Protein AF-A0A132AKQ6-F1 (afdb_monomer_lite)

pLDDT: mean 74.51, std 18.45, range [27.41, 95.88]

Organism: Sarcoptes scabiei (NCBI:txid52283)

Structure (mmCIF, N/CA/C/O backbone):
data_AF-A0A132AKQ6-F1
#
_entry.id   AF-A0A132AKQ6-F1
#
loop_
_atom_site.group_PDB
_atom_site.id
_atom_site.type_symbol
_atom_site.label_atom_id
_atom_site.label_alt_id
_atom_site.label_comp_id
_atom_site.label_asym_id
_atom_site.label_entity_id
_atom_site.label_seq_id
_atom_site.pdbx_PDB_ins_code
_atom_site.Cartn_x
_atom_site.Cartn_y
_atom_site.Cartn_z
_atom_site.occupancy
_atom_site.B_iso_or_equiv
_atom_site.auth_seq_id
_atom_site.auth_comp_id
_atom_site.auth_asym_id
_atom_site.auth_atom_id
_atom_site.pdbx_PDB_model_num
ATOM 1 N N . MET A 1 1 ? 49.455 6.231 -34.080 1.00 46.22 1 MET A N 1
ATOM 2 C CA . MET A 1 1 ? 48.662 5.915 -32.875 1.00 46.22 1 MET A CA 1
ATOM 3 C C . MET A 1 1 ? 47.867 4.661 -33.184 1.00 46.22 1 MET A C 1
ATOM 5 O O . MET A 1 1 ? 46.921 4.734 -33.957 1.00 46.22 1 MET A O 1
ATOM 9 N N . SER A 1 2 ? 48.339 3.508 -32.719 1.00 53.31 2 SER A N 1
ATOM 10 C CA . SER A 1 2 ? 47.737 2.212 -33.047 1.00 53.31 2 SER A CA 1
ATOM 11 C C . SER A 1 2 ? 46.488 2.002 -32.198 1.00 53.31 2 SER A C 1
ATOM 13 O O . SER A 1 2 ? 46.563 2.117 -30.980 1.00 53.31 2 SER A O 1
ATOM 15 N N . ILE A 1 3 ? 45.351 1.711 -32.828 1.00 60.09 3 ILE A N 1
ATOM 16 C CA . ILE A 1 3 ? 44.128 1.353 -32.105 1.00 60.09 3 ILE A CA 1
ATOM 17 C C . ILE A 1 3 ? 44.313 -0.079 -31.597 1.00 60.09 3 ILE A C 1
ATOM 19 O O . ILE A 1 3 ? 44.301 -1.020 -32.394 1.00 60.09 3 ILE A O 1
ATOM 23 N N . GLU A 1 4 ? 44.508 -0.251 -30.289 1.00 67.88 4 GLU A N 1
ATOM 24 C CA . GLU A 1 4 ? 44.437 -1.580 -29.685 1.00 67.88 4 GLU A CA 1
ATOM 25 C C . GLU A 1 4 ? 43.036 -2.156 -29.894 1.00 67.88 4 GLU A C 1
ATOM 27 O O . GLU A 1 4 ? 42.014 -1.509 -29.654 1.00 67.88 4 GLU A O 1
ATOM 32 N N . LYS A 1 5 ? 42.987 -3.392 -30.388 1.00 72.56 5 LYS A N 1
ATOM 33 C CA . LYS A 1 5 ? 41.733 -4.074 -30.686 1.00 72.56 5 LYS A CA 1
ATOM 34 C C . LYS A 1 5 ? 41.107 -4.533 -29.369 1.00 72.56 5 LYS A C 1
ATOM 36 O O . LYS A 1 5 ? 41.573 -5.519 -28.797 1.00 72.56 5 LYS A O 1
ATOM 41 N N . LEU A 1 6 ? 40.060 -3.840 -28.905 1.00 79.62 6 LEU A N 1
ATOM 42 C CA . LEU A 1 6 ? 39.304 -4.265 -27.721 1.00 79.62 6 LEU A CA 1
ATOM 43 C C . LEU A 1 6 ? 38.910 -5.743 -27.855 1.00 79.62 6 LEU A C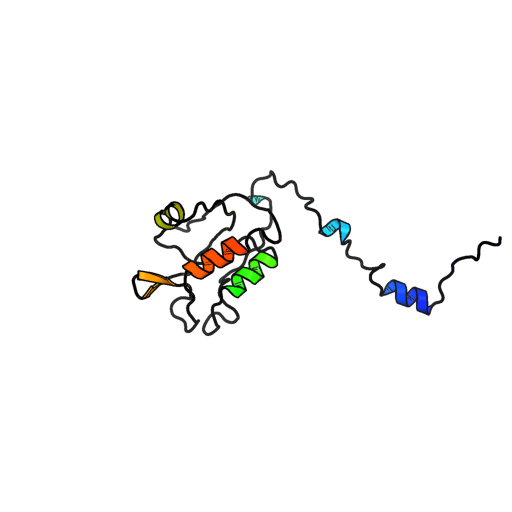 1
ATOM 45 O O . LEU A 1 6 ? 38.310 -6.159 -28.848 1.00 79.62 6 LEU A O 1
ATOM 49 N N . SER A 1 7 ? 39.255 -6.530 -26.841 1.00 83.25 7 SER A N 1
ATOM 50 C CA . SER A 1 7 ? 38.884 -7.937 -26.729 1.00 83.25 7 SER A CA 1
ATOM 51 C C . SER A 1 7 ? 38.683 -8.292 -25.260 1.00 83.25 7 SER A C 1
ATOM 53 O O . SER A 1 7 ? 39.373 -7.761 -24.393 1.00 83.25 7 SER A O 1
ATOM 55 N N . LEU A 1 8 ? 37.719 -9.171 -24.988 1.00 87.88 8 LEU A N 1
ATOM 56 C CA . LEU A 1 8 ? 37.437 -9.680 -23.648 1.00 87.88 8 LEU A CA 1
ATOM 57 C C . LEU A 1 8 ? 38.056 -11.069 -23.490 1.00 87.88 8 LEU A C 1
ATOM 59 O O . LEU A 1 8 ? 37.894 -11.944 -24.346 1.00 87.88 8 LEU A O 1
ATOM 63 N N . ARG A 1 9 ? 38.728 -11.302 -22.364 1.00 91.38 9 ARG A N 1
ATOM 64 C CA . ARG A 1 9 ? 39.161 -12.635 -21.934 1.00 91.38 9 ARG A CA 1
ATOM 65 C C . ARG A 1 9 ? 37.935 -13.435 -21.489 1.00 91.38 9 ARG A C 1
ATOM 67 O O . ARG A 1 9 ? 36.920 -12.873 -21.085 1.00 91.38 9 ARG A O 1
ATOM 74 N N . LYS A 1 10 ? 38.026 -14.771 -21.503 1.00 91.06 10 LYS A N 1
ATOM 75 C CA . LYS A 1 10 ? 36.888 -15.660 -21.177 1.00 91.06 10 LYS A CA 1
ATOM 76 C C . LYS A 1 10 ? 36.206 -15.325 -19.843 1.00 91.06 10 LYS A C 1
ATOM 78 O O . LYS A 1 10 ? 34.986 -15.378 -19.769 1.00 91.06 10 LYS A O 1
ATOM 83 N N . HIS A 1 11 ? 36.976 -14.969 -18.812 1.00 93.38 11 HIS A N 1
ATOM 84 C CA . HIS A 1 11 ? 36.415 -14.592 -17.512 1.00 93.38 11 HIS A CA 1
ATOM 85 C C . HIS A 1 11 ? 35.717 -13.225 -17.546 1.00 93.38 11 HIS A C 1
ATOM 87 O O . HIS A 1 11 ? 34.674 -13.090 -16.932 1.00 93.38 11 HIS A O 1
ATOM 93 N N . GLU A 1 12 ? 36.221 -12.252 -18.310 1.00 92.69 12 GLU A N 1
ATOM 94 C CA . GLU A 1 12 ? 35.602 -10.924 -18.464 1.00 92.69 12 GLU A CA 1
ATOM 95 C C . GLU A 1 12 ? 34.288 -11.014 -19.250 1.00 92.69 12 GLU A C 1
ATOM 97 O O . GLU A 1 12 ? 33.308 -10.369 -18.893 1.00 92.69 12 GLU A O 1
ATOM 102 N N . PHE A 1 13 ? 34.233 -11.880 -20.268 1.00 91.69 13 PHE A N 1
ATOM 103 C CA . PHE A 1 13 ? 32.990 -12.187 -20.977 1.00 91.69 13 PHE A CA 1
ATOM 104 C C . PHE A 1 13 ? 31.967 -12.903 -20.080 1.00 91.69 13 PHE A C 1
ATOM 106 O O . PHE A 1 13 ? 30.790 -12.559 -20.105 1.00 91.69 13 PHE A O 1
ATOM 113 N N . LEU A 1 14 ? 32.400 -13.857 -19.244 1.00 93.12 14 LEU A N 1
ATOM 114 C CA . LEU A 1 14 ? 31.520 -14.481 -18.249 1.00 93.12 14 LEU A CA 1
ATOM 115 C C . LEU A 1 14 ? 31.043 -13.469 -17.197 1.00 93.12 14 LEU A C 1
ATOM 117 O O . LEU A 1 14 ? 29.862 -13.462 -16.871 1.00 93.12 14 LEU A O 1
ATOM 121 N N . SER A 1 15 ? 31.920 -12.585 -16.711 1.00 93.88 15 SER A N 1
ATOM 122 C CA . SER A 1 15 ? 31.535 -11.490 -15.816 1.00 93.88 15 SER A CA 1
ATOM 123 C C . SER A 1 15 ? 30.481 -10.591 -16.456 1.00 93.88 15 SER A C 1
ATOM 125 O O . SER A 1 15 ? 29.500 -10.297 -15.789 1.00 93.88 15 SER A O 1
ATOM 127 N N . PHE A 1 16 ? 30.632 -10.225 -17.734 1.00 92.50 16 PHE A N 1
ATOM 128 C CA . PHE A 1 16 ? 29.628 -9.457 -18.479 1.00 92.50 16 PHE A CA 1
ATOM 129 C C . PHE A 1 16 ? 28.292 -10.202 -18.626 1.00 92.50 16 PHE A C 1
ATOM 131 O O . PHE A 1 16 ? 27.237 -9.614 -18.417 1.00 92.50 16 PHE A O 1
ATOM 138 N N . LEU A 1 17 ? 28.301 -11.507 -18.930 1.00 93.44 17 LEU A N 1
ATOM 139 C CA . LEU A 1 17 ? 27.057 -12.279 -19.068 1.00 93.44 17 LEU A CA 1
ATOM 140 C C . LEU A 1 17 ? 26.206 -12.298 -17.787 1.00 93.44 17 LEU A C 1
ATOM 142 O O . LEU A 1 17 ? 24.982 -12.390 -17.883 1.00 93.44 17 LEU A O 1
ATOM 146 N N . PHE A 1 18 ? 26.843 -12.199 -16.617 1.00 93.69 18 PHE A N 1
ATOM 147 C CA . PHE A 1 18 ? 26.192 -12.130 -15.305 1.00 93.69 18 PHE A CA 1
ATOM 148 C C . PHE A 1 18 ? 26.180 -10.717 -14.690 1.00 93.69 18 PHE A C 1
ATOM 150 O O . PHE A 1 18 ? 25.807 -10.572 -13.524 1.00 93.69 18 PHE A O 1
ATOM 157 N N . SER A 1 19 ? 26.594 -9.679 -15.426 1.00 93.38 19 SER A N 1
ATOM 158 C CA . SER A 1 19 ? 26.581 -8.297 -14.939 1.00 93.38 19 SER A CA 1
ATOM 159 C C . SER A 1 19 ? 25.270 -7.584 -15.273 1.00 93.38 19 SER A C 1
ATOM 161 O O . SER A 1 19 ? 24.439 -8.070 -16.044 1.00 93.38 19 SER A O 1
ATOM 163 N N . LYS A 1 20 ? 25.073 -6.403 -14.674 1.00 88.12 20 LYS A N 1
ATOM 164 C CA . LYS A 1 20 ? 23.834 -5.623 -14.820 1.00 88.12 20 LYS A CA 1
ATOM 165 C C . LYS A 1 20 ? 23.602 -5.139 -16.250 1.00 88.12 20 LYS A C 1
ATOM 167 O O . LYS A 1 20 ? 22.472 -4.948 -16.682 1.00 88.12 20 LYS A O 1
ATOM 172 N N . GLU A 1 21 ? 24.686 -4.963 -16.993 1.00 87.69 21 GLU A N 1
ATOM 173 C CA . GLU A 1 21 ? 24.708 -4.521 -18.384 1.00 87.69 21 GLU A CA 1
ATOM 174 C C . GLU A 1 21 ? 24.130 -5.570 -19.353 1.00 87.69 21 GLU A C 1
ATOM 176 O O . GLU A 1 21 ? 23.775 -5.218 -20.477 1.00 87.69 21 GLU A O 1
ATOM 181 N N . ASN A 1 22 ? 24.001 -6.831 -18.919 1.00 90.94 22 ASN A N 1
ATOM 182 C CA . ASN A 1 22 ? 23.370 -7.927 -19.661 1.00 90.94 22 ASN A CA 1
ATOM 183 C C . ASN A 1 22 ? 22.044 -8.397 -19.013 1.00 90.94 22 ASN A C 1
ATOM 185 O O . ASN A 1 22 ? 21.565 -9.500 -19.282 1.00 90.94 22 ASN A O 1
ATOM 189 N N . GLU A 1 23 ? 21.426 -7.581 -18.150 1.00 88.69 23 GLU A N 1
ATOM 190 C CA . GLU A 1 23 ? 20.093 -7.878 -17.617 1.00 88.69 23 GLU A CA 1
ATOM 191 C C . GLU A 1 23 ? 19.040 -7.904 -18.739 1.00 88.69 23 GLU A C 1
ATOM 193 O O . GLU A 1 23 ? 18.915 -6.973 -19.533 1.00 88.69 23 GLU A O 1
ATOM 198 N N . LEU A 1 24 ? 18.205 -8.950 -18.756 1.00 89.31 24 LEU A N 1
ATOM 199 C CA . LEU A 1 24 ? 17.041 -9.044 -19.651 1.00 89.31 24 LEU A CA 1
ATOM 200 C C . LEU A 1 24 ? 16.026 -7.907 -19.408 1.00 89.31 24 LEU A C 1
ATOM 202 O O . LEU A 1 24 ? 15.229 -7.569 -20.284 1.00 89.31 24 LEU A O 1
ATOM 206 N N . TRP A 1 25 ? 16.027 -7.336 -18.201 1.00 83.31 25 TRP A N 1
ATOM 207 C CA . TRP A 1 25 ? 15.078 -6.314 -17.789 1.00 83.31 25 TRP A CA 1
ATOM 208 C C . TRP A 1 25 ? 15.485 -4.927 -18.287 1.00 83.31 25 TRP A C 1
ATOM 210 O O . TRP A 1 25 ? 16.427 -4.305 -17.798 1.00 83.31 25 TRP A O 1
ATOM 220 N N . ASN A 1 26 ? 14.724 -4.393 -19.239 1.00 81.44 26 ASN A N 1
ATOM 221 C CA . ASN A 1 26 ? 14.981 -3.064 -19.773 1.00 81.44 26 ASN A CA 1
ATOM 222 C C . ASN A 1 26 ? 14.439 -1.969 -18.829 1.00 81.44 26 ASN A C 1
ATOM 224 O O . ASN A 1 26 ? 13.304 -1.505 -18.961 1.00 81.44 26 ASN A O 1
ATOM 228 N N . HIS A 1 27 ? 15.270 -1.540 -17.876 1.00 78.88 27 HIS A N 1
ATOM 229 C CA . HIS A 1 27 ? 14.933 -0.512 -16.878 1.00 78.88 27 HIS A CA 1
ATOM 230 C C . HIS A 1 27 ? 14.417 0.800 -17.483 1.00 78.88 27 HIS A C 1
ATOM 232 O O . HIS A 1 27 ? 13.449 1.359 -16.970 1.00 78.88 27 HIS A O 1
ATOM 238 N N . SER A 1 28 ? 15.007 1.277 -18.589 1.00 74.12 28 SER A N 1
ATOM 239 C CA . SER A 1 28 ? 14.560 2.514 -19.254 1.00 74.12 28 SER A CA 1
ATOM 240 C C . SER A 1 28 ? 13.183 2.363 -19.900 1.00 74.12 28 SER A C 1
ATOM 242 O O . SER A 1 28 ? 12.448 3.339 -20.052 1.00 74.12 28 SER A O 1
ATOM 244 N N . MET A 1 29 ? 12.799 1.132 -20.246 1.00 67.88 29 MET A N 1
ATOM 245 C CA . MET A 1 29 ? 11.466 0.836 -20.734 1.00 67.88 29 MET A CA 1
ATOM 246 C C . MET A 1 29 ? 10.447 0.696 -19.600 1.00 67.88 29 MET A C 1
ATOM 248 O O . MET A 1 29 ? 9.330 1.188 -19.755 1.00 67.88 29 MET A O 1
ATOM 252 N N . HIS A 1 30 ? 10.776 0.070 -18.473 1.00 69.31 30 HIS A N 1
ATOM 253 C CA . HIS A 1 30 ? 9.794 -0.185 -17.408 1.00 69.31 30 HIS A CA 1
ATOM 254 C C . HIS A 1 30 ? 9.518 1.006 -16.471 1.00 69.31 30 HIS A C 1
ATOM 256 O O . HIS A 1 30 ? 8.541 0.968 -15.728 1.00 69.31 30 HIS A O 1
ATOM 262 N N . SER A 1 31 ? 10.303 2.085 -16.545 1.00 67.75 31 SER A N 1
ATOM 263 C CA . SER A 1 31 ? 10.083 3.325 -15.782 1.00 67.75 31 SER A CA 1
ATOM 264 C C . SER A 1 31 ? 9.058 4.297 -16.392 1.00 67.75 31 SER A C 1
ATOM 266 O O . SER A 1 31 ? 8.734 5.304 -15.766 1.00 67.75 31 SER A O 1
ATOM 268 N N . VAL A 1 32 ? 8.538 4.023 -17.596 1.00 72.25 32 VAL A N 1
ATOM 269 C CA . VAL A 1 32 ? 7.651 4.938 -18.340 1.00 72.25 32 VAL A CA 1
ATOM 270 C C . VAL A 1 32 ? 6.288 4.299 -18.609 1.00 72.25 32 VAL A C 1
ATOM 272 O O . VAL A 1 32 ? 6.197 3.180 -19.118 1.00 72.25 32 VAL A O 1
ATOM 275 N N . VAL A 1 33 ? 5.213 5.043 -18.336 1.00 77.75 33 VAL A N 1
ATOM 276 C CA . VAL A 1 33 ? 3.836 4.638 -18.657 1.00 77.75 33 VAL A CA 1
ATOM 277 C C . VAL A 1 33 ? 3.657 4.563 -20.179 1.00 77.75 33 VAL A C 1
ATOM 279 O O . VAL A 1 33 ? 3.641 5.587 -20.856 1.00 77.75 33 VAL A O 1
ATOM 282 N N . ARG A 1 34 ? 3.516 3.345 -20.725 1.00 76.94 34 ARG A N 1
ATOM 283 C CA . ARG A 1 34 ? 3.209 3.114 -22.156 1.00 76.94 34 ARG A CA 1
ATOM 284 C C . ARG A 1 34 ? 1.731 2.976 -22.479 1.00 76.94 34 ARG A C 1
ATOM 286 O O . ARG A 1 34 ? 1.354 3.103 -23.640 1.00 76.94 34 ARG A O 1
ATOM 293 N N . HIS A 1 35 ? 0.913 2.648 -21.487 1.00 79.38 35 HIS A N 1
ATOM 294 C CA . HIS A 1 35 ? -0.515 2.482 -21.702 1.00 79.38 35 HIS A CA 1
ATOM 295 C C . HIS A 1 35 ? -1.164 3.847 -21.938 1.00 79.38 35 HIS A C 1
ATOM 297 O O . HIS A 1 35 ? -0.845 4.830 -21.272 1.00 79.38 35 HIS A O 1
ATOM 303 N N . ASP A 1 36 ? -2.091 3.893 -22.888 1.00 82.06 36 ASP A N 1
ATOM 304 C CA . ASP A 1 36 ? -2.991 5.025 -23.070 1.00 82.06 36 ASP A CA 1
ATOM 305 C C . ASP A 1 36 ? -3.910 5.128 -21.845 1.00 82.06 36 ASP A C 1
ATOM 307 O O . ASP A 1 36 ? -4.884 4.386 -21.744 1.00 82.06 36 ASP A O 1
ATOM 311 N N . MET A 1 37 ? -3.578 6.035 -20.921 1.00 80.62 37 MET A N 1
ATOM 312 C CA . MET A 1 37 ? -4.285 6.241 -19.648 1.00 80.62 37 MET A CA 1
ATOM 313 C C . MET A 1 37 ? -5.626 6.992 -19.788 1.00 80.62 37 MET A C 1
ATOM 315 O O . MET A 1 37 ? -6.198 7.409 -18.782 1.00 80.62 37 MET A O 1
ATOM 319 N N . LYS A 1 38 ? -6.133 7.203 -21.014 1.00 80.75 38 LYS A N 1
ATOM 320 C CA . LYS A 1 38 ? -7.416 7.891 -21.275 1.00 80.75 38 LYS A CA 1
ATOM 321 C C . LYS A 1 38 ? -8.595 6.936 -21.482 1.00 80.75 38 LYS A C 1
ATOM 323 O O . LYS A 1 38 ? -9.733 7.386 -21.594 1.00 80.75 38 LYS A O 1
ATOM 328 N N . ARG A 1 39 ? -8.344 5.627 -21.556 1.00 78.19 39 ARG A N 1
ATOM 329 C CA . ARG A 1 39 ? -9.386 4.596 -21.696 1.00 78.19 39 ARG A CA 1
ATOM 330 C C . ARG A 1 39 ? -10.157 4.403 -20.379 1.00 78.19 39 ARG A C 1
ATOM 332 O O . ARG A 1 39 ? -9.599 4.707 -19.323 1.00 78.19 39 ARG A O 1
ATOM 339 N N . PRO A 1 40 ? -11.391 3.858 -20.412 1.00 78.56 40 PRO A N 1
ATOM 340 C CA . PRO A 1 40 ? -12.138 3.481 -19.209 1.00 78.56 40 PRO A CA 1
ATOM 341 C C . PRO A 1 40 ? -11.339 2.573 -18.266 1.00 78.56 40 PRO A C 1
ATOM 343 O O . PRO A 1 40 ? -10.573 1.727 -18.724 1.00 78.56 40 PRO A O 1
ATOM 346 N N . LEU A 1 41 ? -11.547 2.712 -16.950 1.00 71.50 41 LEU A N 1
ATOM 347 C CA . LEU A 1 41 ? -10.784 1.974 -15.928 1.00 71.50 41 LEU A CA 1
ATOM 348 C C . LEU A 1 41 ? -10.904 0.444 -16.040 1.00 71.50 41 LEU A C 1
ATOM 350 O O . LEU A 1 41 ? -9.978 -0.268 -15.666 1.00 71.50 41 LEU A O 1
ATOM 354 N N . THR A 1 42 ? -11.992 -0.058 -16.623 1.00 76.94 42 THR A N 1
ATOM 355 C CA . THR A 1 42 ? -12.213 -1.484 -16.914 1.00 76.94 42 THR A CA 1
ATOM 356 C C . THR A 1 42 ? -11.222 -2.080 -17.923 1.00 76.94 42 THR A C 1
ATOM 358 O O . THR A 1 42 ? -11.193 -3.295 -18.094 1.00 76.94 42 THR A O 1
ATOM 361 N N . HIS A 1 43 ? -10.404 -1.261 -18.595 1.00 76.25 43 HIS A N 1
ATOM 362 C CA . HIS A 1 43 ? -9.380 -1.710 -19.544 1.00 76.25 43 HIS A CA 1
ATOM 363 C C . HIS A 1 43 ? -7.978 -1.890 -18.930 1.00 76.25 43 HIS A C 1
ATOM 365 O O . HIS A 1 43 ? -7.046 -2.207 -19.670 1.00 76.25 43 HIS A O 1
ATOM 371 N N . TYR A 1 44 ? -7.800 -1.703 -17.616 1.00 78.75 44 TYR A N 1
ATOM 372 C CA . TYR A 1 44 ? -6.502 -1.875 -16.951 1.00 78.75 44 TYR A CA 1
ATOM 373 C C . TYR A 1 44 ? -6.595 -2.835 -15.767 1.00 78.75 44 TYR A C 1
ATOM 375 O O . TYR A 1 44 ? -7.577 -2.854 -15.029 1.00 78.75 44 TYR A O 1
ATOM 383 N N . PHE A 1 45 ? -5.507 -3.561 -15.523 1.00 78.38 45 PHE A N 1
ATOM 384 C CA . PHE A 1 45 ? -5.292 -4.215 -14.239 1.00 78.38 45 PHE A CA 1
ATOM 385 C C . PHE A 1 45 ? -4.882 -3.169 -13.197 1.00 78.38 45 PHE A C 1
ATOM 387 O O . PHE A 1 45 ? -3.915 -2.432 -13.396 1.00 78.38 45 PHE A O 1
ATOM 394 N N . ILE A 1 46 ? -5.613 -3.111 -12.084 1.00 79.25 46 ILE A N 1
ATOM 395 C CA . ILE A 1 46 ? -5.343 -2.199 -10.969 1.00 79.25 46 ILE A CA 1
ATOM 396 C C . ILE A 1 46 ? -4.692 -3.002 -9.840 1.00 79.25 46 ILE A C 1
ATOM 398 O O . ILE A 1 46 ? -5.284 -3.947 -9.315 1.00 79.25 46 ILE A O 1
ATOM 402 N N . ALA A 1 47 ? -3.471 -2.623 -9.455 1.00 80.56 47 ALA A N 1
ATOM 403 C CA . ALA A 1 47 ? -2.795 -3.207 -8.301 1.00 80.56 47 ALA A CA 1
ATOM 404 C C . ALA A 1 47 ? -3.639 -2.964 -7.037 1.00 80.56 47 ALA A C 1
ATOM 406 O O . ALA A 1 47 ? -3.920 -1.814 -6.688 1.00 80.56 47 ALA A O 1
ATOM 407 N N . SER A 1 48 ? -4.059 -4.049 -6.390 1.00 79.81 48 SER A N 1
ATOM 408 C CA . SER A 1 48 ? -5.073 -4.048 -5.332 1.00 79.81 48 SER A CA 1
ATOM 409 C C . SER A 1 48 ? -4.587 -4.829 -4.112 1.00 79.81 48 SER A C 1
ATOM 411 O O . SER A 1 48 ? -3.890 -5.832 -4.261 1.00 79.81 48 SER A O 1
ATOM 413 N N . SER A 1 49 ? -4.956 -4.380 -2.914 1.00 83.06 49 SER A N 1
ATOM 414 C CA . SER A 1 49 ? -4.604 -5.007 -1.640 1.00 83.06 49 SER A CA 1
ATOM 415 C C . SER A 1 49 ? -5.860 -5.225 -0.800 1.00 83.06 49 SER A C 1
ATOM 417 O O . SER A 1 49 ? -6.615 -4.289 -0.561 1.00 83.06 49 SER A O 1
ATOM 419 N N . HIS A 1 50 ? -6.039 -6.467 -0.352 1.00 82.62 50 HIS A N 1
ATOM 420 C CA . HIS A 1 50 ? -7.102 -6.900 0.555 1.00 82.62 50 HIS A CA 1
ATOM 421 C C . HIS A 1 50 ? -6.610 -6.857 2.008 1.00 82.62 50 HIS A C 1
ATOM 423 O O . HIS A 1 50 ? -5.451 -7.199 2.263 1.00 82.62 50 HIS A O 1
ATOM 429 N N . ASN A 1 51 ? -7.471 -6.438 2.938 1.00 86.19 51 ASN A N 1
ATOM 430 C CA . ASN A 1 51 ? -7.188 -6.196 4.357 1.00 86.19 51 ASN A CA 1
ATOM 431 C C . ASN A 1 51 ? -5.824 -5.527 4.593 1.00 86.19 51 ASN A C 1
ATOM 433 O O . ASN A 1 51 ? -5.000 -5.991 5.381 1.00 86.19 51 ASN A O 1
ATOM 437 N N . THR A 1 52 ? -5.582 -4.417 3.882 1.00 87.69 52 THR A N 1
ATOM 438 C CA . THR A 1 52 ? -4.282 -3.726 3.794 1.00 87.69 52 THR A CA 1
ATOM 439 C C . THR A 1 52 ? -3.709 -3.293 5.141 1.00 87.69 52 THR A C 1
ATOM 441 O O . THR A 1 52 ? -2.504 -3.091 5.242 1.00 87.69 52 THR A O 1
ATOM 444 N N . TYR A 1 53 ? -4.540 -3.153 6.174 1.00 88.81 53 TYR A N 1
ATOM 445 C CA . TYR A 1 53 ? -4.104 -2.865 7.538 1.00 88.81 53 TYR A CA 1
ATOM 446 C C . TYR A 1 53 ? -3.319 -4.017 8.184 1.00 88.81 53 TYR A C 1
ATOM 448 O O . TYR A 1 53 ? -2.472 -3.747 9.033 1.00 88.81 53 TYR A O 1
ATOM 456 N N . LEU A 1 54 ? -3.565 -5.277 7.809 1.00 91.50 54 LEU A N 1
ATOM 457 C CA . LEU A 1 54 ? -2.948 -6.437 8.453 1.00 91.50 54 LEU A CA 1
ATOM 458 C C . LEU A 1 54 ? -1.475 -6.604 8.071 1.00 91.50 54 LEU A C 1
ATOM 460 O O . LEU A 1 54 ? -1.083 -6.536 6.904 1.00 91.50 54 LEU A O 1
ATOM 464 N N . THR A 1 55 ? -0.646 -6.885 9.074 1.00 93.38 55 THR A N 1
ATOM 465 C CA . THR A 1 55 ? 0.785 -7.165 8.878 1.00 93.38 55 THR A CA 1
ATOM 466 C C . THR A 1 55 ? 1.104 -8.657 8.744 1.00 93.38 55 THR A C 1
ATOM 468 O O . THR A 1 55 ? 2.205 -8.990 8.302 1.00 93.38 55 THR A O 1
ATOM 471 N N . GLY A 1 56 ? 0.155 -9.545 9.070 1.00 92.69 56 GLY A N 1
ATOM 472 C CA . GLY A 1 56 ? 0.311 -11.000 9.030 1.00 92.69 56 GLY A CA 1
ATOM 473 C C . GLY A 1 56 ? -1.004 -11.739 8.747 1.00 92.69 56 GLY A C 1
ATOM 474 O O . GLY A 1 56 ? -1.672 -11.479 7.749 1.00 92.69 56 GLY A O 1
ATOM 475 N N . ASP A 1 57 ? -1.354 -12.706 9.598 1.00 93.19 57 ASP A N 1
ATOM 476 C CA . ASP A 1 57 ? -2.563 -13.522 9.458 1.00 93.19 57 ASP A CA 1
ATOM 477 C C . ASP A 1 57 ? -3.874 -12.762 9.748 1.00 93.19 57 ASP A C 1
ATOM 479 O O . ASP A 1 57 ? -3.891 -11.723 10.408 1.00 93.19 57 ASP A O 1
ATOM 483 N N . GLN A 1 58 ? -4.993 -13.322 9.279 1.00 91.19 58 GLN A N 1
ATOM 484 C CA . GLN A 1 58 ? -6.326 -12.713 9.388 1.00 91.19 58 GLN A CA 1
ATOM 485 C C . GLN A 1 58 ? -6.927 -12.729 10.804 1.00 91.19 58 GLN A C 1
ATOM 487 O O . GLN A 1 58 ? -7.937 -12.077 11.024 1.00 91.19 58 GLN A O 1
ATOM 492 N N . VAL A 1 59 ? -6.375 -13.484 11.762 1.00 90.38 59 VAL A N 1
ATOM 493 C CA . VAL A 1 59 ? -7.059 -13.776 13.036 1.00 90.38 59 VAL A CA 1
ATOM 494 C C . VAL A 1 59 ? -6.389 -13.107 14.234 1.00 90.38 59 VAL A C 1
ATOM 496 O O . VAL A 1 59 ? -7.075 -12.782 15.203 1.00 90.38 59 VAL A O 1
ATOM 499 N N . ARG A 1 60 ? -5.062 -12.942 14.223 1.00 92.56 60 ARG A N 1
ATOM 500 C CA . ARG A 1 60 ? -4.279 -12.526 15.402 1.00 92.56 60 ARG A CA 1
ATOM 501 C C . ARG A 1 60 ? -3.170 -11.519 15.107 1.00 92.56 60 ARG A C 1
ATOM 503 O O . ARG A 1 60 ? -2.502 -11.108 16.051 1.00 92.56 60 ARG A O 1
ATOM 510 N N . SER A 1 61 ? -2.932 -11.155 13.846 1.00 94.56 61 SER A N 1
ATOM 511 C CA . SER A 1 61 ? -1.819 -10.261 13.513 1.00 94.56 61 SER A CA 1
ATOM 512 C C . SER A 1 61 ? -2.085 -8.797 13.867 1.00 94.56 61 SER A C 1
ATOM 514 O O . SER A 1 61 ? -3.220 -8.367 14.082 1.00 94.56 61 SER A O 1
ATOM 516 N N . GLU A 1 62 ? -1.003 -8.024 13.937 1.00 95.88 62 GLU A N 1
ATOM 517 C CA . GLU A 1 62 ? -1.064 -6.593 14.205 1.00 95.88 62 GLU A CA 1
ATOM 518 C C . GLU A 1 62 ? -1.601 -5.816 12.997 1.00 95.88 62 GLU A C 1
ATOM 520 O O . GLU A 1 62 ? -1.157 -6.016 11.860 1.00 95.88 62 GLU A O 1
ATOM 525 N N . SER A 1 63 ? -2.499 -4.872 13.264 1.00 94.19 63 SER A N 1
ATOM 526 C CA . SER A 1 63 ? -2.951 -3.868 12.304 1.00 94.19 63 SER A CA 1
ATOM 527 C C . SER A 1 63 ? -2.001 -2.669 12.327 1.00 94.19 63 SER A C 1
ATOM 529 O O . SER A 1 63 ? -1.610 -2.201 13.394 1.00 94.19 63 SER A O 1
ATOM 531 N N . SER A 1 64 ? -1.627 -2.128 11.167 1.00 94.81 64 SER A N 1
ATOM 532 C CA . SER A 1 64 ? -0.683 -1.009 11.092 1.00 94.81 64 SER A CA 1
ATOM 533 C C . SER A 1 64 ? -0.961 -0.053 9.938 1.00 94.81 64 SER A C 1
ATOM 535 O O . SER A 1 64 ? -1.137 -0.458 8.790 1.00 94.81 64 SER A O 1
ATOM 537 N N . THR A 1 65 ? -0.867 1.249 10.213 1.00 92.31 65 THR A N 1
ATOM 538 C CA . THR A 1 65 ? -0.828 2.294 9.179 1.00 92.31 65 THR A CA 1
ATOM 539 C C . THR A 1 65 ? 0.360 2.121 8.226 1.00 92.31 65 THR A C 1
ATOM 541 O O . THR A 1 65 ? 0.244 2.390 7.032 1.00 92.31 65 THR A O 1
ATOM 544 N N . TYR A 1 66 ? 1.487 1.576 8.700 1.00 93.62 66 TYR A N 1
ATOM 545 C CA . TYR A 1 66 ? 2.656 1.307 7.858 1.00 93.62 66 TYR A CA 1
ATOM 546 C C . TYR A 1 66 ? 2.354 0.327 6.710 1.00 93.62 66 TYR A C 1
ATOM 548 O O . TYR A 1 66 ? 2.972 0.406 5.647 1.00 93.62 66 TYR A O 1
ATOM 556 N N . ALA A 1 67 ? 1.383 -0.574 6.877 1.00 90.50 67 ALA A N 1
ATOM 557 C CA . ALA A 1 67 ? 1.000 -1.501 5.821 1.00 90.50 67 ALA A CA 1
ATOM 558 C C . ALA A 1 67 ? 0.330 -0.770 4.631 1.00 90.50 67 ALA A C 1
ATOM 560 O O . ALA A 1 67 ? 0.677 -1.056 3.481 1.00 90.50 67 ALA A O 1
ATOM 561 N N . TYR A 1 68 ? -0.470 0.277 4.892 1.00 88.81 68 TYR A N 1
ATOM 562 C CA . TYR A 1 68 ? -0.960 1.225 3.874 1.00 88.81 68 TYR A CA 1
ATOM 563 C C . TYR A 1 68 ? 0.192 1.970 3.195 1.00 88.81 68 TYR A C 1
ATOM 565 O O . TYR A 1 68 ? 0.277 1.994 1.966 1.00 88.81 68 TYR A O 1
ATOM 573 N N . ALA A 1 69 ? 1.113 2.530 3.988 1.00 89.94 69 ALA A N 1
ATOM 574 C CA . ALA A 1 69 ? 2.286 3.244 3.483 1.00 89.94 69 ALA A CA 1
ATOM 575 C C . ALA A 1 69 ? 3.108 2.385 2.511 1.00 89.94 69 ALA A C 1
ATOM 577 O O . ALA A 1 69 ? 3.483 2.831 1.424 1.00 89.94 69 ALA A O 1
ATOM 578 N N . ARG A 1 70 ? 3.358 1.129 2.893 1.00 90.94 70 ARG A N 1
ATOM 579 C CA . ARG A 1 70 ? 4.083 0.146 2.089 1.00 90.94 70 ARG A CA 1
ATOM 580 C C . ARG A 1 70 ? 3.320 -0.209 0.814 1.00 90.94 70 ARG A C 1
ATOM 582 O O . ARG A 1 70 ? 3.919 -0.165 -0.257 1.00 90.94 70 ARG A O 1
ATOM 589 N N . ALA A 1 71 ? 2.021 -0.503 0.902 1.00 87.62 71 ALA A N 1
ATOM 590 C CA . ALA A 1 71 ? 1.196 -0.835 -0.260 1.00 87.62 71 ALA A CA 1
ATOM 591 C C . ALA A 1 71 ? 1.168 0.310 -1.290 1.00 87.62 71 ALA A C 1
ATOM 593 O O . ALA A 1 71 ? 1.434 0.087 -2.473 1.00 87.62 71 ALA A O 1
ATOM 594 N N . LEU A 1 72 ? 0.931 1.548 -0.844 1.00 85.88 72 LEU A N 1
ATOM 595 C CA . LEU A 1 72 ? 0.906 2.733 -1.708 1.00 85.88 72 LEU A CA 1
ATOM 596 C C . LEU A 1 72 ? 2.247 2.977 -2.403 1.00 85.88 72 LEU A C 1
ATOM 598 O O . LEU A 1 72 ? 2.274 3.209 -3.616 1.00 85.88 72 LEU A O 1
ATOM 602 N N . ARG A 1 73 ? 3.357 2.856 -1.660 1.00 86.81 73 ARG A N 1
ATOM 603 C CA . ARG A 1 73 ? 4.720 2.984 -2.199 1.00 86.81 73 ARG A CA 1
ATOM 604 C C . ARG A 1 73 ? 5.066 1.866 -3.184 1.00 86.81 73 ARG A C 1
ATOM 606 O O . ARG A 1 73 ? 5.709 2.143 -4.189 1.00 86.81 73 ARG A O 1
ATOM 613 N N . MET A 1 74 ? 4.570 0.646 -2.972 1.00 86.50 74 MET A N 1
ATOM 614 C CA . MET A 1 74 ? 4.667 -0.462 -3.936 1.00 86.50 74 MET A CA 1
ATOM 615 C C . MET A 1 74 ? 3.783 -0.283 -5.189 1.00 86.50 74 MET A C 1
ATOM 617 O O . MET A 1 74 ? 3.796 -1.141 -6.066 1.00 86.50 74 MET A O 1
ATOM 621 N N . GLY A 1 75 ? 3.028 0.816 -5.301 1.00 79.62 75 GLY A N 1
ATOM 622 C CA . GLY A 1 75 ? 2.195 1.121 -6.467 1.00 79.62 75 GLY A CA 1
ATOM 623 C C . GLY A 1 75 ? 0.764 0.583 -6.388 1.00 79.62 75 GLY A C 1
ATOM 624 O O . GLY A 1 75 ? 0.054 0.622 -7.390 1.00 79.62 75 GLY A O 1
ATOM 625 N N . CYS A 1 76 ? 0.313 0.114 -5.220 1.00 83.56 76 CYS A N 1
ATOM 626 C CA . CYS A 1 76 ? -1.077 -0.288 -4.998 1.00 83.56 76 CYS A CA 1
ATOM 627 C C . CYS A 1 76 ? -2.026 0.915 -5.121 1.00 83.56 76 CYS A C 1
ATOM 629 O O . CYS A 1 76 ? -1.714 2.000 -4.627 1.00 83.56 76 CYS A O 1
ATOM 631 N N . ARG A 1 77 ? -3.178 0.745 -5.778 1.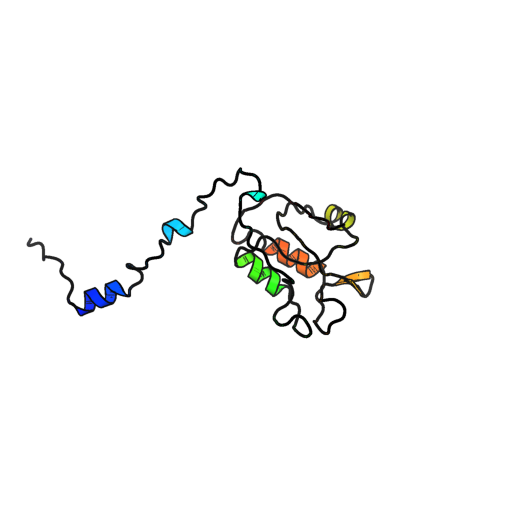00 76.38 77 ARG A N 1
ATOM 632 C CA . ARG A 1 77 ? -4.172 1.808 -6.042 1.00 76.38 77 ARG A CA 1
ATOM 633 C C . ARG A 1 77 ? -5.612 1.434 -5.656 1.00 76.38 77 ARG A C 1
ATOM 635 O O . ARG A 1 77 ? -6.507 2.265 -5.762 1.00 76.38 77 ARG A O 1
ATOM 642 N N . CYS A 1 78 ? -5.820 0.230 -5.134 1.00 75.00 78 CYS A N 1
ATOM 643 C CA . CYS A 1 78 ? -7.034 -0.200 -4.438 1.00 75.00 78 CYS A CA 1
ATOM 644 C C . CYS A 1 78 ? -6.631 -0.796 -3.077 1.00 75.00 78 CYS A C 1
ATOM 646 O O . CYS A 1 78 ? -5.687 -1.587 -3.028 1.00 75.00 78 CYS A O 1
ATOM 648 N N . ILE A 1 79 ? -7.247 -0.351 -1.981 1.00 69.12 79 ILE A N 1
ATOM 649 C CA . ILE A 1 79 ? -6.794 -0.568 -0.592 1.00 69.12 79 ILE A CA 1
ATOM 650 C C . ILE A 1 79 ? -8.002 -0.649 0.350 1.00 69.12 79 ILE A C 1
ATOM 652 O O . ILE A 1 79 ? -8.934 0.124 0.200 1.00 69.12 79 ILE A O 1
ATOM 656 N N . GLU A 1 80 ? -7.971 -1.511 1.366 1.00 64.44 80 GLU A N 1
ATOM 657 C CA . GLU A 1 80 ? -9.150 -1.838 2.194 1.00 64.44 80 GLU A CA 1
ATOM 658 C C . GLU A 1 80 ? -9.182 -1.159 3.600 1.00 64.44 80 GLU A C 1
ATOM 660 O O . GLU A 1 80 ? -8.176 -1.175 4.314 1.00 64.44 80 GLU A O 1
ATOM 665 N N . SER A 1 81 ? -10.309 -0.519 3.996 1.00 53.41 81 SER A N 1
ATOM 666 C CA . SER A 1 81 ? -10.538 0.289 5.238 1.00 53.41 81 SER A CA 1
ATOM 667 C C . SER A 1 81 ? -12.019 0.787 5.386 1.00 53.41 81 SER A C 1
ATOM 669 O O . SER A 1 81 ? -12.379 1.657 4.594 1.00 53.41 81 SER A O 1
ATOM 671 N N . LEU A 1 82 ? -12.920 0.338 6.319 1.00 49.62 82 LEU A N 1
ATOM 672 C CA . LEU A 1 82 ? -14.382 0.682 6.174 1.00 49.62 82 LEU A CA 1
ATOM 673 C C . LEU A 1 82 ? -14.651 2.160 6.434 1.00 49.62 82 LEU A C 1
ATOM 675 O O . LEU A 1 82 ? -14.137 2.799 7.349 1.00 49.62 82 LEU A O 1
ATOM 679 N N . VAL A 1 83 ? -15.673 2.591 5.707 1.00 43.25 83 VAL A N 1
ATOM 680 C CA . VAL A 1 83 ? -16.624 3.610 6.102 1.00 43.25 83 VAL A CA 1
ATOM 681 C C . VAL A 1 83 ? -18.029 3.053 5.819 1.00 43.25 83 VAL A C 1
ATOM 683 O O . VAL A 1 83 ? -18.471 3.114 4.678 1.00 43.25 83 VAL A O 1
ATOM 686 N N . LYS A 1 84 ? -18.755 2.497 6.810 1.00 38.41 84 LYS A N 1
ATOM 687 C CA . LYS A 1 84 ? -20.177 2.099 6.611 1.00 38.41 84 LYS A CA 1
ATOM 688 C C . LYS A 1 84 ? -21.199 3.203 6.894 1.00 38.41 84 LYS A C 1
ATOM 690 O O . LYS A 1 84 ? -22.382 2.977 6.669 1.00 38.41 84 LYS A O 1
ATOM 695 N N . GLN A 1 85 ? -20.779 4.384 7.367 1.00 40.12 85 GLN A N 1
ATOM 696 C CA . GLN A 1 85 ? -21.747 5.414 7.780 1.00 40.12 85 GLN A CA 1
ATOM 697 C C . GLN A 1 85 ? -21.308 6.880 7.617 1.00 40.12 85 GLN A C 1
ATOM 699 O O . GLN A 1 85 ? -21.985 7.780 8.106 1.00 40.12 85 GLN A O 1
ATOM 704 N N . THR A 1 86 ? -20.200 7.156 6.922 1.00 42.06 86 THR A N 1
ATOM 705 C CA . THR A 1 86 ? -19.547 8.481 6.977 1.00 42.06 86 THR A CA 1
ATOM 706 C C . THR A 1 86 ? -19.109 9.062 5.621 1.00 42.06 86 THR A C 1
ATOM 708 O O . THR A 1 86 ? -18.250 9.943 5.564 1.00 42.06 86 THR A O 1
ATOM 711 N N . THR A 1 87 ? -19.793 8.700 4.526 1.00 42.38 87 THR A N 1
ATOM 712 C CA . THR A 1 87 ? -19.675 9.372 3.208 1.00 42.38 87 THR A CA 1
ATOM 713 C C . THR A 1 87 ? -19.931 10.888 3.289 1.00 42.38 87 THR A C 1
ATOM 715 O O . THR A 1 87 ? -19.327 11.661 2.550 1.00 42.38 87 THR A O 1
ATOM 718 N N . LEU A 1 88 ? -20.771 11.343 4.228 1.00 43.66 88 LEU A N 1
ATOM 719 C CA . LEU A 1 88 ? -21.009 12.770 4.501 1.00 43.66 88 LEU A CA 1
ATOM 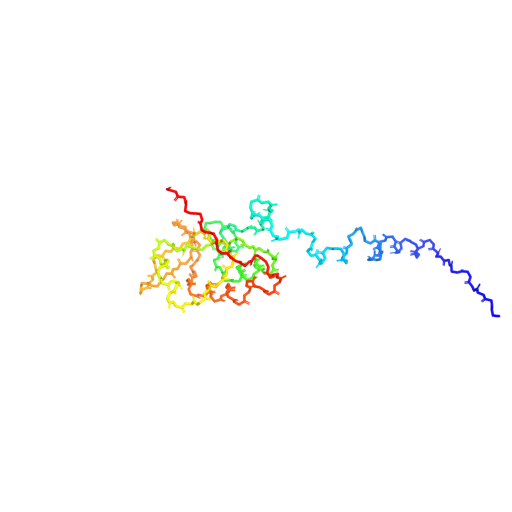720 C C . LEU A 1 88 ? -19.889 13.446 5.320 1.00 43.66 88 LEU A C 1
ATOM 722 O O . LEU A 1 88 ? -19.702 14.656 5.216 1.00 43.66 88 LEU A O 1
ATOM 726 N N . PHE A 1 89 ? -19.134 12.686 6.118 1.00 44.84 89 PHE A N 1
ATOM 727 C CA . PHE A 1 89 ? -18.123 13.214 7.046 1.00 44.84 89 PHE A CA 1
ATOM 728 C C . PHE A 1 89 ? -16.747 13.355 6.377 1.00 44.84 89 PHE A C 1
ATOM 730 O O . PHE A 1 89 ? -16.025 14.315 6.629 1.00 44.84 89 PHE A O 1
ATOM 737 N N . LEU A 1 90 ? -16.409 12.450 5.450 1.00 45.44 90 LEU A N 1
ATOM 738 C CA . LEU A 1 90 ? -15.204 12.581 4.621 1.00 45.44 90 LEU A CA 1
ATOM 739 C C . LEU A 1 9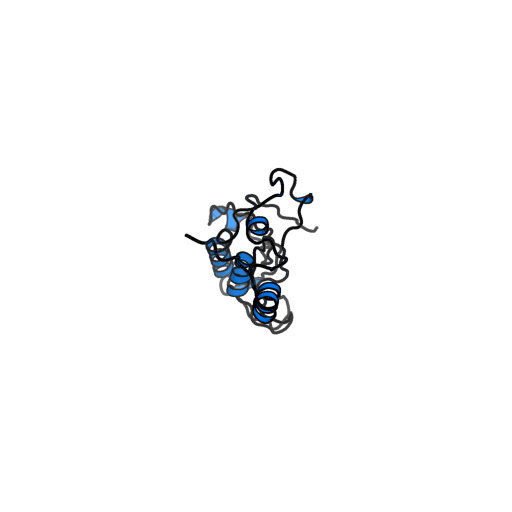0 ? -15.259 13.824 3.718 1.00 45.44 90 LEU A C 1
ATOM 741 O O . LEU A 1 90 ? -14.307 14.599 3.697 1.00 45.44 90 LEU A O 1
ATOM 745 N N . ASN A 1 91 ? -16.394 14.059 3.047 1.00 42.44 91 ASN A N 1
ATOM 746 C CA . ASN A 1 91 ? -16.586 15.213 2.157 1.00 42.44 91 ASN A CA 1
ATOM 747 C C . ASN A 1 91 ? -16.602 16.574 2.882 1.00 42.44 91 ASN A C 1
ATOM 749 O O . ASN A 1 91 ? -16.432 17.602 2.234 1.00 42.44 91 ASN A O 1
ATOM 753 N N . SER A 1 92 ? -16.827 16.604 4.200 1.00 44.44 92 SER A N 1
ATOM 754 C CA . SER A 1 92 ? -16.909 17.848 4.981 1.00 44.44 92 SER A CA 1
ATOM 755 C C . SER A 1 92 ? -15.622 18.205 5.731 1.00 44.44 92 SER A C 1
ATOM 757 O O . SER A 1 92 ? -15.445 19.371 6.077 1.00 44.44 92 SER A O 1
ATOM 759 N N . PHE A 1 93 ? -14.707 17.253 5.948 1.00 43.78 93 PHE A N 1
ATOM 760 C CA . PHE A 1 93 ? -13.451 17.506 6.667 1.00 43.78 93 PHE A CA 1
ATOM 761 C C . PHE A 1 93 ? -12.213 17.652 5.782 1.00 43.78 93 PHE A C 1
ATOM 763 O O . PHE A 1 93 ? -11.270 18.333 6.185 1.00 43.78 93 PHE A O 1
ATOM 770 N N . LEU A 1 94 ? -12.165 17.007 4.613 1.00 43.66 94 LEU A N 1
ATOM 771 C CA . LEU A 1 94 ? -10.955 16.947 3.792 1.00 43.66 94 LEU A CA 1
ATOM 772 C C . LEU A 1 94 ? -11.333 17.020 2.299 1.00 43.66 94 LEU A C 1
ATOM 774 O O . LEU A 1 94 ? -12.133 16.220 1.822 1.00 43.66 94 LEU A O 1
ATOM 778 N N . ASN A 1 95 ? -10.732 17.952 1.545 1.00 41.25 95 ASN A N 1
ATOM 779 C CA . ASN A 1 95 ? -10.914 18.128 0.087 1.00 41.25 95 ASN A CA 1
ATOM 780 C C . ASN A 1 95 ? -10.223 16.996 -0.723 1.00 41.25 95 ASN A C 1
ATOM 782 O O . ASN A 1 95 ? -9.356 17.231 -1.569 1.00 41.25 95 ASN A O 1
ATOM 786 N N . ILE A 1 96 ? -10.575 15.743 -0.430 1.00 47.31 96 ILE A N 1
ATOM 787 C CA . ILE A 1 96 ? -9.896 14.529 -0.902 1.00 47.31 96 ILE A CA 1
ATOM 788 C C . ILE A 1 96 ? -10.335 14.187 -2.329 1.00 47.31 96 ILE A C 1
ATOM 790 O O . ILE A 1 96 ? -11.329 13.510 -2.567 1.00 47.31 96 ILE A O 1
ATOM 794 N N . ASN A 1 97 ? -9.524 14.614 -3.298 1.00 40.25 97 ASN A N 1
ATOM 795 C CA . ASN A 1 97 ? -9.632 14.239 -4.713 1.00 40.25 97 ASN A CA 1
ATOM 796 C C . ASN A 1 97 ? -8.794 12.978 -5.042 1.00 40.25 97 ASN A C 1
ATOM 798 O O . ASN A 1 97 ? -8.093 12.928 -6.055 1.00 40.25 97 ASN A O 1
ATOM 802 N N . PHE A 1 98 ? -8.800 11.968 -4.165 1.00 47.25 98 PHE A N 1
ATOM 803 C CA . PHE A 1 98 ? -7.882 10.822 -4.247 1.00 47.25 98 PHE A CA 1
ATOM 804 C C . PHE A 1 98 ? -8.509 9.602 -4.928 1.00 47.25 98 PHE A C 1
ATOM 806 O O . PHE A 1 98 ? -9.633 9.213 -4.642 1.00 47.25 98 PHE A O 1
ATOM 813 N N . ALA A 1 99 ? -7.751 8.963 -5.819 1.00 47.81 99 ALA A N 1
ATOM 814 C CA . ALA A 1 99 ? -8.226 7.898 -6.709 1.00 47.81 99 ALA A CA 1
ATOM 815 C C . ALA A 1 99 ? -7.994 6.482 -6.189 1.00 47.81 99 ALA A C 1
ATOM 817 O O . ALA A 1 99 ? -7.606 5.585 -6.942 1.00 47.81 99 ALA A O 1
ATOM 818 N N . ILE A 1 100 ? -8.142 6.303 -4.885 1.00 54.28 100 ILE A N 1
ATOM 819 C CA . ILE A 1 100 ? -7.947 5.001 -4.271 1.00 54.28 100 ILE A CA 1
ATOM 820 C C . ILE A 1 100 ? -9.324 4.374 -4.141 1.00 54.28 100 ILE A C 1
ATOM 822 O O . ILE A 1 100 ? -10.223 4.943 -3.526 1.00 54.28 100 ILE A O 1
ATOM 826 N N . PHE A 1 101 ? -9.488 3.207 -4.755 1.00 51.88 101 PHE A N 1
ATOM 827 C CA . PHE A 1 101 ? -10.656 2.373 -4.517 1.00 51.88 101 PHE A CA 1
ATOM 828 C C . PHE A 1 101 ? -10.552 1.867 -3.083 1.00 51.88 101 PHE A C 1
ATOM 830 O O . PHE A 1 101 ? -9.661 1.070 -2.782 1.00 51.88 101 PHE A O 1
ATOM 837 N N . ILE A 1 102 ? -11.414 2.376 -2.203 1.00 56.19 102 ILE A N 1
ATOM 838 C CA . ILE A 1 102 ? -11.448 1.967 -0.802 1.00 56.19 102 ILE A CA 1
ATOM 839 C C . ILE A 1 102 ? -12.628 1.019 -0.599 1.00 56.19 102 ILE A C 1
ATOM 841 O O . ILE A 1 102 ? -13.750 1.447 -0.334 1.00 56.19 102 ILE A O 1
ATOM 845 N N . ALA A 1 103 ? -12.342 -0.279 -0.762 1.00 51.47 103 ALA A N 1
ATOM 846 C CA . ALA A 1 103 ? -13.094 -1.346 -0.102 1.00 51.47 103 ALA A CA 1
ATOM 847 C C . ALA A 1 103 ? -12.836 -1.267 1.413 1.00 51.47 103 ALA A C 1
ATOM 849 O O . ALA A 1 103 ? -12.088 -0.406 1.873 1.00 51.47 103 ALA A O 1
ATOM 850 N N . VAL A 1 104 ? -13.502 -2.073 2.231 1.00 65.25 104 VAL A N 1
ATOM 851 C CA . VAL A 1 104 ? -13.904 -1.586 3.549 1.00 65.25 104 VAL A CA 1
ATOM 852 C C . VAL A 1 104 ? -13.842 -2.673 4.665 1.00 65.25 104 VAL A C 1
ATOM 854 O O . VAL A 1 104 ? -14.438 -3.727 4.512 1.00 65.25 104 VAL A O 1
ATOM 857 N N . ASP A 1 105 ? -13.168 -2.389 5.802 1.00 70.19 105 ASP A N 1
ATOM 858 C CA . ASP A 1 105 ? -13.223 -3.057 7.139 1.00 70.19 105 ASP A CA 1
ATOM 859 C C . ASP A 1 105 ? -12.961 -2.025 8.307 1.00 70.19 105 ASP A C 1
ATOM 861 O O . ASP A 1 105 ? -11.874 -1.455 8.383 1.00 70.19 105 ASP A O 1
ATOM 865 N N . CYS A 1 106 ? -13.949 -1.631 9.136 1.00 76.00 106 CYS A N 1
ATOM 866 C CA . CYS A 1 106 ? -13.895 -0.584 10.196 1.00 76.00 106 CYS A CA 1
ATOM 867 C C . CYS A 1 106 ? -15.161 -0.645 11.072 1.00 76.00 106 CYS A C 1
ATOM 869 O O . CYS A 1 106 ? -16.196 -1.161 10.663 1.00 76.00 106 CYS A O 1
ATOM 871 N N . TRP A 1 107 ? -15.065 -0.150 12.298 1.00 80.06 107 TRP A N 1
ATOM 872 C CA . TRP A 1 107 ? -15.979 -0.450 13.392 1.00 80.06 107 TRP A CA 1
ATOM 873 C C . TRP A 1 107 ? -16.103 0.752 14.328 1.00 80.06 107 TRP A C 1
ATOM 875 O O . TRP A 1 107 ? -15.197 1.589 14.399 1.00 80.06 107 TRP A O 1
ATOM 885 N N . ASP A 1 108 ? -17.187 0.801 15.099 1.00 81.56 108 ASP A N 1
ATOM 886 C CA . ASP A 1 108 ? -17.343 1.796 16.158 1.00 81.56 108 ASP A CA 1
ATOM 887 C C . ASP A 1 108 ? -16.267 1.595 17.235 1.00 81.56 108 ASP A C 1
ATOM 889 O O . ASP A 1 108 ? -16.092 0.505 17.792 1.00 81.56 108 ASP A O 1
ATOM 893 N N . GLY A 1 109 ? -15.506 2.654 17.501 1.00 79.62 109 GLY A N 1
ATOM 894 C CA . GLY A 1 109 ? -14.489 2.687 18.543 1.00 79.62 109 GLY A CA 1
ATOM 895 C C . GLY A 1 109 ? -14.932 3.476 19.779 1.00 79.62 109 GLY A C 1
ATOM 896 O O . GLY A 1 109 ? -16.065 3.962 19.855 1.00 79.62 109 GLY A O 1
ATOM 897 N N . PRO A 1 110 ? -14.042 3.603 20.780 1.00 83.12 110 PRO A N 1
ATOM 898 C CA . PRO A 1 110 ? -14.316 4.409 21.964 1.00 83.12 110 PRO A CA 1
ATOM 899 C C . PRO A 1 110 ? -14.593 5.869 21.581 1.00 83.12 110 PRO A C 1
ATOM 901 O O . PRO A 1 110 ? -14.082 6.370 20.580 1.00 83.12 110 PRO A O 1
ATOM 90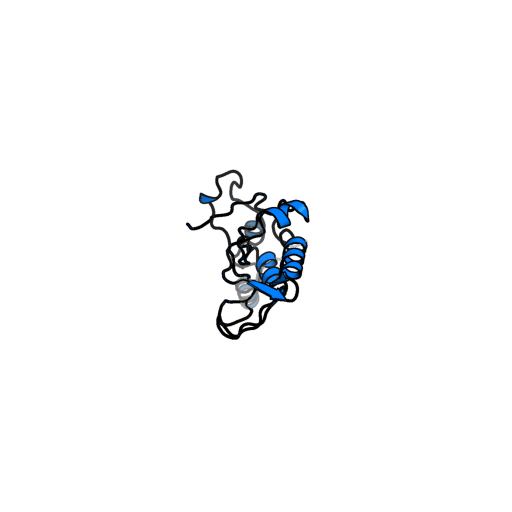4 N N . GLU A 1 111 ? -15.414 6.545 22.388 1.00 84.50 111 GLU A N 1
ATOM 905 C CA . GLU A 1 111 ? -15.763 7.969 22.217 1.00 84.50 111 GLU A CA 1
ATOM 906 C C . GLU A 1 111 ? -16.438 8.301 20.865 1.00 84.50 111 GLU A C 1
ATOM 908 O O . GLU A 1 111 ? -16.481 9.456 20.452 1.00 84.50 111 GLU A O 1
ATOM 913 N N . GLY A 1 112 ? -16.990 7.295 20.171 1.00 79.50 112 GLY A N 1
ATOM 914 C CA . GLY A 1 112 ? -17.604 7.454 18.846 1.00 79.50 112 GLY A CA 1
ATOM 915 C C . GLY A 1 112 ? -16.593 7.600 17.702 1.00 79.50 112 GLY A C 1
ATOM 916 O O . GLY A 1 112 ? -16.980 7.910 16.576 1.00 79.50 112 GLY A O 1
ATOM 917 N N . MET A 1 113 ? -15.300 7.381 17.964 1.00 79.25 113 MET A N 1
ATOM 918 C CA . MET A 1 113 ? -14.240 7.513 16.966 1.00 79.25 113 MET A CA 1
ATOM 919 C C . MET A 1 113 ? -14.023 6.185 16.216 1.00 79.25 113 MET A C 1
ATOM 921 O O . MET A 1 113 ? -13.740 5.174 16.860 1.00 79.25 113 MET A O 1
ATOM 925 N N . PRO A 1 114 ? -14.109 6.148 14.871 1.00 83.31 114 PRO A N 1
ATOM 926 C CA . PRO A 1 114 ? -14.007 4.902 14.106 1.00 83.31 114 PRO A CA 1
ATOM 927 C C . PRO A 1 114 ? -12.614 4.244 14.161 1.00 83.31 114 PRO A C 1
ATOM 929 O O . PRO A 1 114 ? -11.575 4.918 14.140 1.00 83.31 114 PRO A O 1
ATOM 932 N N . VAL A 1 115 ? -12.593 2.906 14.186 1.00 86.31 115 VAL A N 1
ATOM 933 C CA . VAL A 1 115 ? -11.380 2.067 14.264 1.00 86.31 115 VAL A CA 1
ATOM 934 C C . VAL A 1 115 ? -11.379 0.924 13.245 1.00 86.31 115 VAL A C 1
ATOM 936 O O . VAL A 1 115 ? -12.386 0.259 13.031 1.00 86.31 115 VAL A O 1
ATOM 939 N N . ILE A 1 116 ? -10.218 0.645 12.658 1.00 86.88 116 ILE A N 1
ATOM 940 C CA . ILE A 1 116 ? -10.000 -0.411 11.659 1.00 86.88 116 ILE A CA 1
ATOM 941 C C . ILE A 1 116 ? -9.363 -1.630 12.334 1.00 86.88 116 ILE A C 1
ATOM 943 O O . ILE A 1 116 ? -8.369 -1.490 13.053 1.00 86.88 116 ILE A O 1
ATOM 947 N N . TYR A 1 117 ? -9.959 -2.804 12.112 1.00 87.25 117 TYR A N 1
ATOM 948 C CA . TYR A 1 117 ? -9.461 -4.141 12.463 1.00 87.25 117 TYR A CA 1
ATOM 949 C C . TYR A 1 117 ? -10.346 -5.209 11.795 1.00 87.25 117 TYR A C 1
ATOM 951 O O . TYR A 1 117 ? -11.431 -4.878 11.307 1.00 87.25 117 TYR A O 1
ATOM 959 N N . HIS A 1 118 ? -9.930 -6.480 11.824 1.00 88.25 118 HIS A N 1
ATOM 960 C CA . HIS A 1 118 ? -10.721 -7.563 11.242 1.00 88.25 118 HIS A CA 1
ATOM 961 C C . HIS A 1 118 ? -11.804 -8.063 12.211 1.00 88.25 118 HIS A C 1
ATOM 963 O O . HIS A 1 118 ? -11.518 -8.510 13.330 1.00 88.25 118 HIS A O 1
ATOM 969 N N . GLY A 1 119 ? -13.064 -7.979 11.781 1.00 85.69 119 GLY A N 1
ATOM 970 C CA . GLY A 1 119 ? -14.243 -8.236 12.611 1.00 85.69 119 GLY A CA 1
ATOM 971 C C . GLY A 1 119 ? -14.237 -9.577 13.343 1.00 85.69 119 GLY A C 1
ATOM 972 O O . GLY A 1 119 ? -13.895 -10.606 12.776 1.00 85.69 119 GLY A O 1
ATOM 973 N N . HIS A 1 120 ? -14.672 -9.578 14.607 1.00 86.25 120 HIS A N 1
ATOM 974 C CA . HIS A 1 120 ? -14.792 -10.784 15.444 1.00 86.25 120 HIS A CA 1
ATOM 975 C C . HIS A 1 120 ? -13.498 -11.611 15.623 1.00 86.25 120 HIS A C 1
ATOM 977 O O . HIS A 1 120 ? -13.564 -12.782 15.995 1.00 86.25 120 HIS A O 1
ATOM 983 N N . THR A 1 121 ? -12.322 -11.004 15.424 1.00 89.81 121 THR A N 1
ATOM 984 C CA . THR A 1 121 ? -11.017 -11.653 15.636 1.00 89.81 121 THR A CA 1
ATOM 985 C C . THR A 1 121 ? -10.177 -10.976 16.728 1.00 89.81 121 THR A C 1
ATOM 987 O O . THR A 1 121 ? -10.656 -10.103 17.453 1.00 89.81 121 THR A O 1
ATOM 990 N N . LEU A 1 122 ? -8.924 -11.418 16.877 1.00 92.19 122 LEU A N 1
ATOM 991 C CA . LEU A 1 122 ? -7.941 -10.914 17.838 1.00 92.19 122 LEU A CA 1
ATOM 992 C C . LEU A 1 122 ? -6.930 -9.940 17.204 1.00 92.19 122 LEU A C 1
ATOM 994 O O . LEU A 1 122 ? -5.951 -9.593 17.861 1.00 92.19 122 LEU A O 1
ATOM 998 N N . THR A 1 123 ? -7.127 -9.513 15.950 1.00 93.69 123 THR A N 1
ATOM 999 C CA . THR A 1 123 ? -6.255 -8.516 15.307 1.00 93.69 123 THR A CA 1
ATOM 1000 C C . THR A 1 123 ? -6.300 -7.192 16.067 1.00 93.69 123 THR A C 1
ATOM 1002 O O . THR A 1 123 ? -7.380 -6.767 16.495 1.00 93.69 123 THR A O 1
ATOM 1005 N N . SER A 1 124 ? -5.162 -6.510 16.212 1.00 94.50 124 SER A N 1
ATOM 1006 C CA . SER A 1 124 ? -5.120 -5.219 16.912 1.00 94.50 124 SER A CA 1
ATOM 1007 C C . SER A 1 124 ? -5.882 -4.121 16.152 1.00 94.50 124 SER A C 1
ATOM 1009 O O . SER A 1 124 ? -6.257 -4.290 14.990 1.00 94.50 124 SER A O 1
ATOM 1011 N N . LYS A 1 125 ? -6.173 -2.997 16.819 1.00 92.44 125 LYS A N 1
ATOM 1012 C CA . LYS A 1 125 ? -7.014 -1.915 16.277 1.00 92.44 125 LYS A CA 1
ATOM 1013 C C . LYS A 1 125 ? -6.190 -0.667 15.982 1.00 92.44 125 LYS A C 1
ATOM 1015 O O . LYS A 1 125 ? -5.439 -0.217 16.843 1.00 92.44 125 LYS A O 1
ATOM 1020 N N . ILE A 1 126 ? -6.402 -0.060 14.816 1.00 91.94 126 ILE A N 1
ATOM 1021 C CA . ILE A 1 126 ? -5.827 1.247 14.452 1.00 91.94 126 ILE A CA 1
ATOM 1022 C C . ILE A 1 126 ? -6.925 2.298 14.279 1.00 91.94 126 ILE A C 1
ATOM 1024 O O . ILE A 1 126 ? -8.057 1.981 13.917 1.00 91.94 126 ILE A O 1
ATOM 1028 N N . ARG A 1 127 ? -6.611 3.568 14.552 1.00 88.81 127 ARG A N 1
ATOM 1029 C CA . ARG A 1 127 ? -7.584 4.662 14.417 1.00 88.81 127 ARG A CA 1
ATOM 1030 C C . ARG A 1 127 ? -7.783 5.006 12.944 1.00 88.81 127 ARG A C 1
ATOM 1032 O O . ARG A 1 127 ? -6.807 5.213 12.223 1.00 88.81 127 ARG A O 1
ATOM 1039 N N . PHE A 1 128 ? -9.036 5.170 12.526 1.00 84.25 128 PHE A N 1
ATOM 1040 C CA . PHE A 1 128 ? -9.381 5.551 11.153 1.00 84.25 128 PHE A CA 1
ATOM 1041 C C . PHE A 1 128 ? -8.677 6.847 10.703 1.00 84.25 128 PHE A C 1
ATOM 1043 O O . PHE A 1 128 ? -8.141 6.923 9.600 1.00 84.25 128 PHE A O 1
ATOM 1050 N N . ILE A 1 129 ? -8.590 7.846 11.591 1.00 82.44 129 ILE A N 1
ATOM 1051 C CA . ILE A 1 129 ? -7.946 9.138 11.297 1.00 82.44 129 ILE A CA 1
ATOM 1052 C C . ILE A 1 129 ? -6.452 9.018 10.951 1.00 82.44 129 ILE A C 1
ATOM 1054 O O . ILE A 1 129 ? -5.956 9.789 10.131 1.00 82.44 129 ILE A O 1
ATOM 1058 N N . ASP A 1 130 ? -5.733 8.053 11.530 1.00 88.69 130 ASP A N 1
ATOM 1059 C CA . ASP A 1 130 ? -4.309 7.857 11.236 1.00 88.69 130 ASP A CA 1
ATOM 1060 C C . ASP A 1 130 ? -4.115 7.135 9.898 1.00 88.69 130 ASP A C 1
ATOM 1062 O O . ASP A 1 130 ? -3.159 7.420 9.178 1.00 88.69 130 ASP A O 1
ATOM 1066 N N . VAL A 1 131 ? -5.046 6.251 9.523 1.00 85.12 131 VAL A N 1
ATOM 1067 C CA . VAL A 1 131 ? -5.066 5.618 8.197 1.00 85.12 131 VAL A CA 1
ATOM 1068 C C . VAL A 1 131 ? -5.305 6.662 7.108 1.00 85.12 131 VAL A C 1
ATOM 1070 O O . VAL A 1 131 ? -4.536 6.706 6.153 1.00 85.12 131 VAL A O 1
ATOM 1073 N N . ILE A 1 132 ? -6.285 7.559 7.275 1.00 80.81 132 ILE A N 1
ATOM 1074 C CA . ILE A 1 132 ? -6.552 8.625 6.294 1.00 80.81 132 ILE A CA 1
ATOM 1075 C C . ILE A 1 132 ? -5.342 9.552 6.111 1.00 80.81 132 ILE A C 1
ATOM 1077 O O . ILE A 1 132 ? -4.958 9.808 4.972 1.00 80.81 132 ILE A O 1
ATOM 1081 N N . LYS A 1 133 ? -4.685 9.984 7.198 1.00 83.69 133 LYS A N 1
ATOM 1082 C CA . LYS A 1 133 ? -3.430 10.761 7.115 1.00 83.69 133 LYS A CA 1
ATOM 1083 C C . LYS A 1 133 ? -2.331 10.004 6.370 1.00 83.69 133 LYS A C 1
ATOM 1085 O O . LYS A 1 133 ? -1.719 10.543 5.459 1.00 83.69 133 LYS A O 1
ATOM 1090 N N . THR A 1 134 ? -2.133 8.729 6.703 1.00 86.62 134 THR A N 1
ATOM 1091 C CA . THR A 1 134 ? -1.112 7.888 6.056 1.00 86.62 134 THR A CA 1
ATOM 1092 C C . THR A 1 134 ? -1.386 7.683 4.561 1.00 86.62 134 THR A C 1
ATOM 1094 O O . THR A 1 134 ? -0.452 7.560 3.769 1.00 86.62 134 THR A O 1
ATOM 1097 N N . ILE A 1 135 ? -2.661 7.636 4.162 1.00 81.81 135 ILE A N 1
ATOM 1098 C CA . ILE A 1 135 ? -3.066 7.570 2.756 1.00 81.81 135 ILE A CA 1
ATOM 1099 C C . ILE A 1 135 ? -2.758 8.898 2.052 1.00 81.81 135 ILE A C 1
ATOM 1101 O O . ILE A 1 135 ? -2.096 8.871 1.016 1.00 81.81 135 ILE A O 1
ATOM 1105 N N . ASP A 1 136 ? -3.171 10.034 2.617 1.00 80.69 136 ASP A N 1
ATOM 1106 C CA . ASP A 1 136 ? -2.901 11.382 2.085 1.00 80.69 136 ASP A CA 1
ATOM 1107 C C . ASP A 1 136 ? -1.390 11.617 1.874 1.00 80.69 136 ASP A C 1
ATOM 1109 O O . ASP A 1 136 ? -0.948 11.966 0.778 1.00 80.69 136 ASP A O 1
ATOM 1113 N N . GLU A 1 137 ? -0.575 11.269 2.876 1.00 84.62 137 GLU A N 1
ATOM 1114 C CA . GLU A 1 137 ? 0.889 11.387 2.856 1.00 84.62 137 GLU A CA 1
ATOM 1115 C C . GLU A 1 137 ? 1.593 10.503 1.808 1.00 84.62 137 GLU A C 1
ATOM 1117 O O . GLU A 1 137 ? 2.754 10.760 1.467 1.00 84.62 137 GLU A O 1
ATOM 1122 N N . HIS A 1 138 ? 0.969 9.419 1.326 1.00 84.69 138 HIS A N 1
ATOM 1123 C CA . HIS A 1 138 ? 1.659 8.393 0.524 1.00 84.69 138 HIS A CA 1
ATOM 1124 C C . HIS A 1 138 ? 1.002 8.022 -0.808 1.00 84.69 138 HIS A C 1
ATOM 1126 O O . HIS A 1 138 ? 1.670 7.407 -1.644 1.00 84.69 138 HIS A O 1
ATOM 1132 N N . ALA A 1 139 ? -0.251 8.410 -1.053 1.00 76.38 139 ALA A N 1
ATOM 1133 C CA . ALA A 1 139 ? -1.022 7.976 -2.219 1.00 76.38 139 ALA A CA 1
ATOM 1134 C C . ALA A 1 139 ? -0.337 8.267 -3.559 1.00 76.38 139 ALA A C 1
ATOM 1136 O O . ALA A 1 139 ? -0.344 7.421 -4.453 1.00 76.38 139 ALA A O 1
ATOM 1137 N N . PHE A 1 140 ? 0.287 9.440 -3.682 1.00 76.06 140 PHE A N 1
ATOM 1138 C CA . PHE A 1 140 ? 0.881 9.923 -4.931 1.00 76.06 140 PHE A CA 1
ATOM 1139 C C . PHE A 1 140 ? 2.417 9.986 -4.921 1.00 76.06 140 PHE A C 1
ATOM 1141 O O . PHE A 1 140 ? 3.005 10.436 -5.897 1.00 76.06 140 PHE A O 1
ATOM 1148 N N . VAL A 1 141 ? 3.086 9.483 -3.873 1.00 79.56 141 VAL A N 1
ATOM 1149 C CA . VAL A 1 141 ? 4.561 9.542 -3.748 1.00 79.56 141 VAL A CA 1
ATOM 1150 C C . VAL A 1 141 ? 5.285 8.785 -4.870 1.00 79.56 141 VAL A C 1
ATOM 1152 O O . VAL A 1 141 ? 6.383 9.172 -5.257 1.00 79.56 141 VAL A O 1
ATOM 1155 N N . THR A 1 142 ? 4.696 7.703 -5.391 1.00 75.31 142 THR A N 1
ATOM 1156 C CA . THR A 1 142 ? 5.368 6.798 -6.346 1.00 75.31 142 THR A CA 1
ATOM 1157 C C . THR A 1 142 ? 4.710 6.686 -7.721 1.00 75.31 142 THR A C 1
ATOM 1159 O O . THR A 1 142 ? 5.318 6.125 -8.628 1.00 75.31 142 THR A O 1
ATOM 1162 N N . ASN A 1 143 ? 3.482 7.184 -7.899 1.00 68.50 143 ASN A N 1
ATOM 1163 C CA . ASN A 1 143 ? 2.748 7.139 -9.171 1.00 68.50 143 ASN A CA 1
ATOM 1164 C C . ASN A 1 143 ? 1.527 8.082 -9.098 1.00 68.50 143 ASN A C 1
ATOM 1166 O O . ASN A 1 143 ? 0.739 8.003 -8.156 1.00 68.50 143 ASN A O 1
ATOM 1170 N N . GLU A 1 144 ? 1.365 8.947 -10.101 1.00 68.75 144 GLU A N 1
ATOM 1171 C CA . GLU A 1 144 ? 0.322 9.985 -10.168 1.00 68.75 144 GLU A CA 1
ATOM 1172 C C . GLU A 1 144 ? -1.048 9.511 -10.703 1.00 68.75 144 GLU A C 1
ATOM 1174 O O . GLU A 1 144 ? -1.960 10.324 -10.880 1.00 68.75 144 GLU A O 1
ATOM 1179 N N . TYR A 1 145 ? -1.193 8.219 -11.009 1.00 63.34 145 TYR A N 1
ATOM 1180 C CA . TYR A 1 145 ? -2.409 7.621 -11.563 1.00 63.34 145 TYR A CA 1
ATOM 1181 C C . TYR A 1 145 ? -3.037 6.589 -10.606 1.00 63.34 145 TYR A C 1
ATOM 1183 O O . TYR A 1 145 ? -2.300 5.857 -9.933 1.00 63.34 145 TYR A O 1
ATOM 1191 N N . PRO A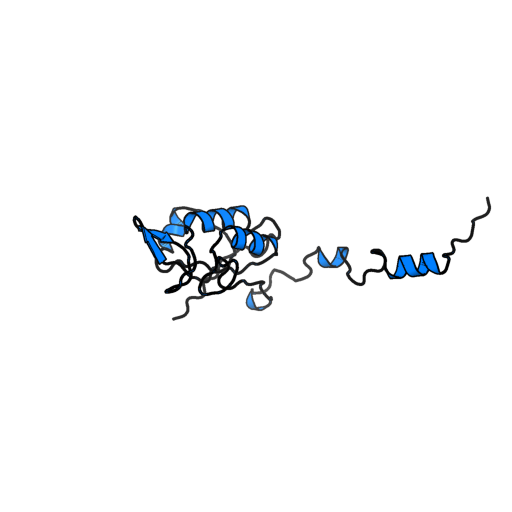 1 146 ? -4.380 6.448 -10.603 1.00 57.59 146 PRO A N 1
ATOM 1192 C CA . PRO A 1 146 ? -5.362 7.309 -11.281 1.00 57.59 146 PRO A CA 1
ATOM 1193 C C . PRO A 1 146 ? -5.584 8.647 -10.535 1.00 57.59 146 PRO A C 1
ATOM 1195 O O . PRO A 1 146 ? -4.992 8.884 -9.486 1.00 57.59 146 PRO A O 1
ATOM 1198 N N . ARG A 1 147 ? -6.463 9.516 -11.060 1.00 46.69 147 ARG A N 1
ATOM 1199 C CA . ARG A 1 147 ? -7.036 10.700 -10.378 1.00 46.69 147 ARG A CA 1
ATOM 1200 C C . ARG A 1 147 ? -8.567 10.703 -10.591 1.00 46.69 147 ARG A C 1
ATOM 1202 O O . ARG A 1 147 ? -9.024 11.121 -11.647 1.00 46.69 147 ARG A O 1
ATOM 1209 N N . GLY A 1 148 ? -9.337 10.152 -9.639 1.00 43.84 148 GLY A N 1
ATOM 1210 C CA . GLY A 1 148 ? -10.801 9.966 -9.696 1.00 43.84 148 GLY A CA 1
ATOM 1211 C C . GLY A 1 148 ? -11.313 8.766 -8.871 1.00 43.84 148 GLY A C 1
ATOM 1212 O O . GLY A 1 148 ? -10.713 7.695 -8.910 1.00 43.84 148 GLY A O 1
ATOM 1213 N N . VAL A 1 149 ? -12.413 8.945 -8.127 1.00 36.56 149 VAL A N 1
ATOM 1214 C CA . VAL A 1 149 ? -13.021 7.940 -7.224 1.00 36.56 149 VAL A CA 1
ATOM 1215 C C . VAL A 1 149 ? -14.056 7.082 -7.955 1.00 36.56 149 VAL A C 1
ATOM 1217 O O . VAL A 1 149 ? -14.895 7.619 -8.672 1.00 36.56 149 VAL A O 1
ATOM 1220 N N . TRP A 1 150 ? -14.078 5.778 -7.666 1.00 35.94 150 TRP A N 1
ATOM 1221 C CA . TRP A 1 150 ? -15.252 4.926 -7.871 1.00 35.94 150 TRP A CA 1
ATOM 1222 C C . TRP A 1 150 ? -15.444 4.039 -6.639 1.00 35.94 150 TRP A C 1
ATOM 1224 O O . TRP A 1 150 ? -14.539 3.305 -6.249 1.00 35.94 150 TRP A O 1
ATOM 1234 N N . CYS A 1 151 ? -16.619 4.120 -6.019 1.00 33.84 151 CYS A N 1
ATOM 1235 C CA . CYS A 1 151 ? -17.028 3.221 -4.946 1.00 33.84 151 CYS A CA 1
ATOM 1236 C C . CYS A 1 151 ? -17.992 2.192 -5.536 1.00 33.84 151 CYS A C 1
ATOM 1238 O O . CYS A 1 151 ? -18.997 2.578 -6.133 1.00 33.84 151 CYS A O 1
ATOM 1240 N N . GLN A 1 152 ? -17.687 0.904 -5.386 1.00 27.41 152 GLN A N 1
ATOM 1241 C CA . GLN A 1 152 ? -18.626 -0.165 -5.706 1.00 27.41 152 GLN A CA 1
ATOM 1242 C C . GLN A 1 152 ? -19.295 -0.607 -4.405 1.00 27.41 152 GLN A C 1
ATOM 1244 O O . GLN A 1 152 ? -18.713 -1.353 -3.621 1.00 27.41 152 GLN A O 1
ATOM 1249 N N . SER A 1 153 ? -20.514 -0.125 -4.170 1.00 30.25 153 SER A N 1
ATOM 1250 C CA . SER A 1 153 ? -21.403 -0.744 -3.193 1.00 30.25 153 SER A CA 1
ATOM 1251 C C . SER A 1 153 ? -21.803 -2.125 -3.707 1.00 30.25 153 SER A C 1
ATOM 1253 O O . SER A 1 153 ? -22.330 -2.237 -4.814 1.00 30.25 153 SER A O 1
ATOM 1255 N N . SER A 1 154 ? -21.561 -3.158 -2.907 1.00 29.41 154 SER A N 1
ATOM 1256 C CA . SER A 1 154 ? -22.309 -4.410 -3.018 1.00 29.41 154 SER A CA 1
ATOM 1257 C C . SER A 1 154 ? -23.649 -4.220 -2.309 1.00 29.41 154 SER A C 1
ATOM 1259 O O . SER A 1 154 ? -23.659 -3.648 -1.214 1.00 29.41 154 SER A O 1
ATOM 1261 N N . ASP A 1 155 ? -24.732 -4.664 -2.948 1.00 33.75 155 ASP A N 1
ATOM 1262 C CA . ASP A 1 155 ? -26.094 -4.671 -2.391 1.00 33.75 155 ASP A CA 1
ATOM 1263 C C . ASP A 1 155 ? -26.215 -5.556 -1.128 1.00 33.75 155 ASP A C 1
ATOM 1265 O O . ASP A 1 155 ? -25.508 -6.593 -1.058 1.00 33.75 155 ASP A O 1
#

Radius of gyration: 22.88 Å; chains: 1; bounding box: 75×34×55 Å

Sequence (155 aa):
MSIEKLSLRKHEFLSFLFSKENELWNHSMHSVVRHDMKRPLTHYFIASSHNTYLTGDQVRSESSTYAYARALRMGCRCIESLVKQTTLFLNSFLNINFAIFIAVDCWDGPEGMPVIYHGHTLTSKIRFIDVIKTIDEHAFVTNEYPRGVWCQSSD

Foldseek 3Di:
DDDDDDDDDPVRVVCCCPDPVNDPDDPVVVLDDPDPPPDPPVVDDAAEDDLQQFPDDQFAGEGDLVSVLVCLQVRHQEYEADDPDDPVPCVPPDPDQHRYAYHHAWDQDPPRFIWGGRPPHNYDIDGPVSNVVSCVVRNPPHHNDDGHYDYDDDD

Secondary structure (DSSP, 8-state):
---------HHHHHHHHTSGGG-SS-HHHHTS--S-TTS-GGGSPPPEESSTTBSS-TTTPPB-HHHHHHHHHTT--EEE---SS-HHHHHHH-------EEE---B--GGG--EE--TTS----EEHHHHHHHHHHHTTSS-----S-------

InterPro domains:
  IPR000909 Phosphatidylinositol-specific phospholipase C, X domain [PF00388] (37-81)
  IPR000909 Phosphatidylinositol-specific phospholipase C, X domain [PF00388] (102-146)
  IPR000909 Phosphatidylinositol-specific phospholipase C, X domain [SM00148] (35-147)
  IPR001192 Phosphoinositide phospholipase C family [PR00390] (40-58)
  IPR001192 Phosphoinositide phospholipase C family [PR00390] (66-86)
  IPR001192 Phosphoinositide phospholipase C family [PR00390] (141-155)
  IPR001192 Phosphoinositide phospholipase C family [PTHR10336] (7-146)
  IPR017946 PLC-like phosphodiesterase, TIM beta/alpha-barrel domain superfamily [G3DSA:3.20.20.190] (6-151)
  IPR017946 PLC-like phosphodiesterase, TIM beta/alpha-barrel domain superfamily [SSF51695] (35-146)